Protein AF-A0A0E9SF51-F1 (afdb_monomer_lite)

Foldseek 3Di:
DVVVVVVCVLVVVLVVLLCVLVVQLVVLVVCCVPVVDPVSVVSNVVSVVSVVCSVVSVLVSCCVRPPLSVVVVVCVVVVVCVDPCVVVPDSCPVVVVPD

Structure (mmCIF, N/CA/C/O backbone):
data_AF-A0A0E9SF51-F1
#
_entry.id   AF-A0A0E9SF51-F1
#
loop_
_atom_site.group_PDB
_atom_site.id
_atom_site.type_symbol
_atom_site.label_atom_id
_atom_site.label_alt_id
_atom_site.label_comp_id
_atom_site.label_asym_id
_atom_site.label_entity_id
_atom_site.label_seq_id
_atom_site.pdbx_PDB_ins_code
_atom_site.Cartn_x
_atom_site.Cartn_y
_atom_site.Cartn_z
_atom_site.occupancy
_atom_site.B_iso_or_equiv
_atom_site.auth_seq_id
_atom_site.auth_comp_id
_atom_site.auth_asym_id
_atom_site.auth_atom_id
_atom_site.pdbx_PDB_model_num
ATOM 1 N N . MET A 1 1 ? -26.524 -14.215 -1.363 1.00 49.12 1 MET A N 1
ATOM 2 C CA . MET A 1 1 ? -26.314 -13.225 -2.446 1.00 49.12 1 MET A CA 1
ATOM 3 C C . MET A 1 1 ? -25.819 -11.852 -1.944 1.00 49.12 1 MET A C 1
ATOM 5 O O . MET A 1 1 ? -24.641 -11.558 -2.103 1.00 49.12 1 MET A O 1
ATOM 9 N N . ALA A 1 2 ? -26.644 -10.983 -1.328 1.00 56.59 2 ALA A N 1
ATOM 10 C CA . ALA A 1 2 ? -26.214 -9.612 -0.959 1.00 56.59 2 ALA A CA 1
ATOM 11 C C . ALA A 1 2 ? -25.244 -9.532 0.246 1.00 56.59 2 ALA A C 1
ATOM 13 O O . ALA A 1 2 ? -24.394 -8.641 0.293 1.00 56.59 2 ALA A O 1
ATOM 14 N N . SER A 1 3 ? -25.354 -10.469 1.196 1.00 61.12 3 SER A N 1
ATOM 15 C CA . SER A 1 3 ? -24.462 -10.583 2.364 1.00 61.12 3 SER A CA 1
ATOM 16 C C . SER A 1 3 ? -23.054 -11.063 1.971 1.00 61.12 3 SER A C 1
ATOM 18 O O . SER A 1 3 ? -22.054 -10.433 2.308 1.00 61.12 3 SER A O 1
ATOM 20 N N . GLU A 1 4 ? -22.970 -12.094 1.129 1.00 59.12 4 GLU A N 1
ATOM 21 C CA . GLU A 1 4 ? -21.703 -12.654 0.628 1.00 59.12 4 GLU A CA 1
ATOM 22 C C . GLU A 1 4 ? -20.923 -11.644 -0.218 1.00 59.12 4 GLU A C 1
ATOM 24 O O . GLU A 1 4 ? -19.708 -11.506 -0.086 1.00 59.12 4 GLU A O 1
ATOM 29 N N . ARG A 1 5 ? -21.629 -10.845 -1.029 1.00 60.94 5 ARG A N 1
ATOM 30 C CA . ARG A 1 5 ? -21.009 -9.775 -1.819 1.00 60.94 5 ARG A CA 1
ATOM 31 C C . ARG A 1 5 ? -20.412 -8.665 -0.944 1.00 60.94 5 ARG A C 1
ATOM 33 O O . ARG A 1 5 ? -19.453 -8.023 -1.363 1.00 60.94 5 ARG A O 1
ATOM 40 N N . LYS A 1 6 ? -20.949 -8.420 0.258 1.00 57.69 6 LYS A N 1
ATOM 41 C CA . LYS A 1 6 ? -20.363 -7.474 1.228 1.00 57.69 6 LYS A CA 1
ATOM 42 C C . LYS A 1 6 ? -19.101 -8.048 1.879 1.00 57.69 6 LYS A C 1
ATOM 44 O O . LYS A 1 6 ? -18.121 -7.320 2.005 1.00 57.69 6 LYS A O 1
ATOM 49 N N . ALA A 1 7 ? -19.093 -9.340 2.203 1.00 64.75 7 ALA A N 1
ATOM 50 C CA . ALA A 1 7 ? -17.913 -10.023 2.734 1.00 64.75 7 ALA A CA 1
ATOM 51 C C . ALA A 1 7 ? -16.764 -10.078 1.710 1.00 64.75 7 ALA A C 1
ATOM 53 O O . ALA A 1 7 ? -15.634 -9.717 2.028 1.00 64.75 7 ALA A O 1
ATOM 54 N N . ALA A 1 8 ? -17.063 -10.410 0.450 1.00 70.06 8 ALA A N 1
ATOM 55 C CA . ALA A 1 8 ? -16.071 -10.435 -0.626 1.00 70.06 8 ALA A CA 1
ATOM 56 C C . ALA A 1 8 ? -15.452 -9.052 -0.891 1.00 70.06 8 ALA A C 1
ATOM 58 O O . ALA A 1 8 ? -14.245 -8.937 -1.085 1.00 70.06 8 ALA A O 1
ATOM 59 N N . LYS A 1 9 ? -16.250 -7.977 -0.829 1.00 62.62 9 LYS A N 1
ATOM 60 C CA . LYS A 1 9 ? -15.734 -6.599 -0.921 1.00 62.62 9 LYS A CA 1
ATOM 61 C C . LYS A 1 9 ? -14.793 -6.256 0.234 1.00 62.62 9 LYS A C 1
ATOM 63 O O . LYS A 1 9 ? -13.796 -5.579 0.014 1.00 62.62 9 LYS A O 1
ATOM 68 N N . SER A 1 10 ? -15.082 -6.753 1.435 1.00 69.00 10 SER A N 1
ATOM 69 C CA . SER A 1 10 ? -14.240 -6.535 2.614 1.00 69.00 10 SER A CA 1
ATOM 70 C C . SER A 1 10 ? -12.853 -7.180 2.495 1.00 69.00 10 SER A C 1
ATOM 72 O O . SER A 1 10 ? -11.912 -6.693 3.107 1.00 69.00 10 SER A O 1
ATOM 74 N N . LEU A 1 11 ? -12.709 -8.252 1.709 1.00 73.06 11 LEU A N 1
ATOM 75 C CA . LEU A 1 11 ? -11.421 -8.919 1.467 1.00 73.06 11 LEU A CA 1
ATOM 76 C C . LEU A 1 11 ? -10.745 -8.457 0.170 1.00 73.06 11 LEU A C 1
ATOM 78 O O . LEU A 1 11 ? -9.521 -8.400 0.098 1.00 73.06 11 LEU A O 1
ATOM 82 N N . GLY A 1 12 ? -11.528 -8.077 -0.842 1.00 78.75 12 GLY A N 1
ATOM 83 C CA . GLY A 1 12 ? -11.009 -7.643 -2.138 1.00 78.75 12 GLY A CA 1
ATOM 84 C C . GLY A 1 12 ? -10.351 -6.263 -2.116 1.00 78.75 12 GLY A C 1
ATOM 85 O O . GLY A 1 12 ? -9.357 -6.058 -2.804 1.00 78.75 12 GLY A O 1
ATOM 86 N N . ILE A 1 13 ? -10.859 -5.318 -1.318 1.00 78.50 13 ILE A N 1
ATOM 87 C CA . ILE A 1 13 ? -10.287 -3.962 -1.253 1.00 78.50 13 ILE A CA 1
ATOM 88 C C . ILE A 1 13 ? -8.855 -3.951 -0.673 1.00 78.50 13 ILE A C 1
ATOM 90 O O . ILE A 1 13 ? -8.001 -3.324 -1.296 1.00 78.50 13 ILE A O 1
ATOM 94 N N . PRO A 1 14 ? -8.535 -4.653 0.437 1.00 79.69 14 PRO A N 1
ATOM 95 C CA . PRO A 1 14 ? -7.158 -4.810 0.918 1.00 79.69 14 PRO A CA 1
ATOM 96 C C . PRO A 1 14 ? -6.174 -5.250 -0.163 1.00 79.69 14 PRO A C 1
ATOM 98 O O . PRO A 1 14 ? -5.126 -4.639 -0.358 1.00 79.69 14 PRO A O 1
ATOM 101 N N . VAL A 1 15 ? -6.552 -6.305 -0.886 1.00 81.31 15 VAL A N 1
ATOM 102 C CA . VAL A 1 15 ? -5.729 -6.920 -1.925 1.00 81.31 15 VAL A CA 1
ATOM 103 C C . VAL A 1 15 ? -5.569 -5.959 -3.099 1.00 81.31 15 VAL A C 1
ATOM 105 O O . VAL A 1 15 ? -4.463 -5.782 -3.597 1.00 81.31 15 VAL A O 1
ATOM 108 N N . ALA A 1 16 ? -6.641 -5.271 -3.498 1.00 83.06 16 ALA A N 1
ATOM 109 C CA . ALA A 1 16 ? -6.582 -4.261 -4.548 1.00 83.06 16 ALA A CA 1
ATOM 110 C C . ALA A 1 16 ? -5.650 -3.097 -4.179 1.00 83.06 16 ALA A C 1
ATOM 112 O O . ALA A 1 16 ? -4.842 -2.690 -5.006 1.00 83.06 16 ALA A O 1
ATOM 113 N N . VAL A 1 17 ? -5.708 -2.587 -2.945 1.00 80.56 17 VAL A N 1
ATOM 114 C CA . VAL A 1 17 ? -4.829 -1.499 -2.477 1.00 80.56 17 VAL A CA 1
ATOM 115 C C . VAL A 1 17 ? -3.368 -1.951 -2.420 1.00 80.56 17 VAL A C 1
ATOM 117 O O . VAL A 1 17 ? -2.489 -1.226 -2.880 1.00 80.56 17 VAL A O 1
ATOM 120 N N . PHE A 1 18 ? -3.105 -3.161 -1.921 1.00 80.75 18 PHE A N 1
ATOM 121 C CA . PHE A 1 18 ? -1.765 -3.752 -1.911 1.00 80.75 18 PHE A CA 1
ATOM 122 C C . PHE A 1 18 ? -1.180 -3.865 -3.327 1.00 80.75 18 PHE A C 1
ATOM 124 O O . PHE A 1 18 ? -0.036 -3.471 -3.569 1.00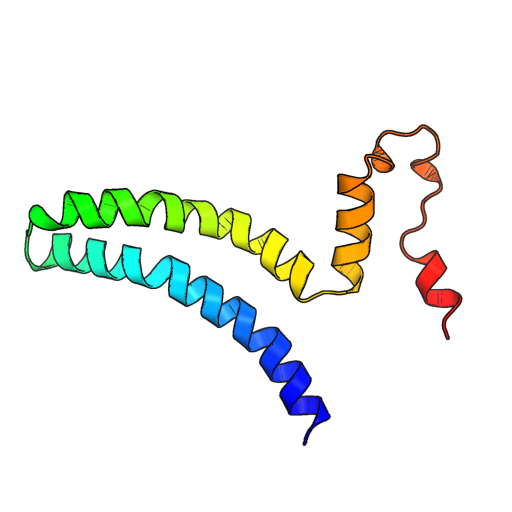 80.75 18 PHE A O 1
ATOM 131 N N . LEU A 1 19 ? -1.981 -4.354 -4.278 1.00 83.56 19 LEU A N 1
ATOM 132 C CA . LEU A 1 19 ? -1.577 -4.475 -5.677 1.00 83.56 19 LEU A CA 1
ATOM 133 C C . LEU A 1 19 ? -1.361 -3.099 -6.318 1.00 83.56 19 LEU A C 1
ATOM 135 O O . LEU A 1 19 ? -0.323 -2.886 -6.934 1.00 83.56 19 LEU A O 1
ATOM 139 N N . LEU A 1 20 ? -2.270 -2.141 -6.123 1.00 83.56 20 LEU A N 1
ATOM 140 C CA . LEU A 1 20 ? -2.136 -0.779 -6.662 1.00 83.56 20 LEU A CA 1
ATOM 141 C C . LEU A 1 20 ? -0.885 -0.057 -6.147 1.00 83.56 20 LEU A C 1
ATOM 143 O O . LEU A 1 20 ? -0.288 0.724 -6.879 1.00 83.56 20 LEU A O 1
ATOM 147 N N . CYS A 1 21 ? -0.482 -0.330 -4.908 1.00 81.62 21 CYS A N 1
ATOM 148 C CA . CYS A 1 21 ? 0.722 0.224 -4.297 1.00 81.62 21 CYS A CA 1
ATOM 149 C C . CYS A 1 21 ? 2.012 -0.433 -4.829 1.00 81.62 21 CYS A C 1
ATOM 151 O O . CYS A 1 21 ? 3.014 0.239 -5.059 1.00 81.62 21 CYS A O 1
ATOM 153 N N . SER A 1 22 ? 1.984 -1.746 -5.068 1.00 82.88 22 SER A N 1
ATOM 154 C CA . SER A 1 22 ? 3.186 -2.518 -5.416 1.00 82.88 22 SER A CA 1
ATOM 155 C C . SER A 1 22 ? 3.470 -2.556 -6.921 1.00 82.88 22 SER A C 1
ATOM 157 O O . SER A 1 22 ? 4.624 -2.512 -7.344 1.00 82.88 22 SER A O 1
ATOM 159 N N . VAL A 1 23 ? 2.423 -2.626 -7.749 1.00 87.44 23 VAL A N 1
ATOM 160 C CA . VAL A 1 23 ? 2.526 -2.749 -9.214 1.00 87.44 23 VAL A CA 1
ATOM 161 C C . VAL A 1 23 ? 3.361 -1.634 -9.863 1.00 87.44 23 VAL A C 1
ATOM 163 O O . VAL A 1 23 ? 4.222 -1.971 -10.673 1.00 87.44 23 VAL A O 1
ATOM 166 N N . PRO A 1 24 ? 3.198 -0.339 -9.525 1.00 86.19 24 PRO A N 1
ATOM 167 C CA . PRO A 1 24 ? 3.950 0.742 -10.167 1.00 86.19 24 PRO A CA 1
ATOM 168 C C . PRO A 1 24 ? 5.467 0.605 -9.993 1.00 86.19 24 PRO A C 1
ATOM 170 O O . PRO A 1 24 ? 6.229 0.862 -10.926 1.00 86.19 24 PRO A O 1
ATOM 173 N N . TYR A 1 25 ? 5.901 0.161 -8.810 1.00 86.12 25 TYR A N 1
ATOM 174 C CA . TYR A 1 25 ? 7.310 -0.072 -8.512 1.00 86.12 25 TYR A CA 1
ATOM 175 C C . TYR A 1 25 ? 7.858 -1.246 -9.323 1.00 86.12 25 TYR A C 1
ATOM 177 O O . TYR A 1 25 ? 8.874 -1.107 -10.002 1.00 86.12 25 TYR A O 1
ATOM 185 N N . TYR A 1 26 ? 7.150 -2.382 -9.321 1.00 86.12 26 TYR A N 1
ATOM 186 C CA . TYR A 1 26 ? 7.569 -3.552 -10.091 1.00 86.12 26 TYR A CA 1
ATOM 187 C C . TYR A 1 26 ? 7.646 -3.245 -11.584 1.00 86.12 26 TYR A C 1
ATOM 189 O O . TYR A 1 26 ? 8.642 -3.580 -12.212 1.00 86.12 26 TYR A O 1
ATOM 197 N N . VAL A 1 27 ? 6.649 -2.559 -12.148 1.00 89.25 27 VAL A N 1
ATOM 198 C CA . VAL A 1 27 ? 6.663 -2.159 -13.563 1.00 89.25 27 VAL A CA 1
ATOM 199 C C . VAL A 1 27 ? 7.874 -1.276 -13.869 1.00 89.25 27 VAL A C 1
ATOM 201 O O . VAL A 1 27 ? 8.563 -1.522 -14.855 1.00 89.25 27 VAL A O 1
ATOM 204 N N . SER A 1 28 ? 8.181 -0.301 -13.009 1.00 87.44 28 SER A N 1
ATOM 205 C CA . SER A 1 28 ? 9.341 0.584 -13.193 1.00 87.44 28 SER A CA 1
ATOM 206 C C . SER A 1 28 ? 10.668 -0.187 -13.142 1.00 87.44 28 SER A C 1
ATOM 208 O O . SER A 1 28 ? 11.509 -0.006 -14.021 1.00 87.44 28 SER A O 1
ATOM 210 N N . ALA A 1 29 ? 10.818 -1.111 -12.188 1.00 86.50 29 ALA A N 1
ATOM 211 C CA . ALA A 1 29 ? 11.996 -1.971 -12.065 1.00 86.50 29 ALA A CA 1
ATOM 212 C C . ALA A 1 29 ? 12.151 -2.938 -13.255 1.00 86.50 29 ALA A C 1
ATOM 214 O O . ALA A 1 29 ? 13.248 -3.125 -13.778 1.00 86.50 29 ALA A O 1
ATOM 215 N N . PHE A 1 30 ? 11.049 -3.525 -13.736 1.00 89.94 30 PHE A N 1
ATOM 216 C CA . PHE A 1 30 ? 11.053 -4.356 -14.942 1.00 89.94 30 PHE A CA 1
ATOM 217 C C . PHE A 1 30 ? 11.505 -3.551 -16.167 1.00 89.94 30 PHE A C 1
ATOM 219 O O . PHE A 1 30 ? 12.326 -4.027 -16.949 1.00 89.94 30 PHE A O 1
ATOM 226 N N . VAL A 1 31 ? 11.015 -2.321 -16.332 1.00 88.44 31 VAL A N 1
ATOM 227 C CA . VAL A 1 31 ? 11.414 -1.467 -17.458 1.00 88.44 31 VAL A CA 1
ATOM 228 C C . VAL A 1 31 ? 12.902 -1.120 -17.396 1.00 88.44 31 VAL A C 1
ATOM 230 O O . VAL A 1 31 ? 13.583 -1.187 -18.421 1.00 88.44 31 VAL A O 1
ATOM 233 N N . GLU A 1 32 ? 13.427 -0.806 -16.213 1.00 86.12 32 GLU A N 1
ATOM 234 C CA . GLU A 1 32 ? 14.852 -0.518 -16.022 1.00 86.12 32 GLU A CA 1
ATOM 235 C C . GLU A 1 32 ? 15.728 -1.717 -16.420 1.00 86.12 32 GLU A C 1
ATOM 237 O O . GLU A 1 32 ? 16.672 -1.566 -17.196 1.00 86.12 32 GLU A O 1
ATOM 242 N N . ILE A 1 33 ? 15.379 -2.923 -15.957 1.00 87.31 33 ILE A N 1
ATOM 243 C CA . ILE A 1 33 ? 16.167 -4.142 -16.194 1.00 87.31 33 ILE A CA 1
ATOM 244 C C . ILE A 1 33 ? 16.139 -4.555 -17.671 1.00 87.31 33 ILE A C 1
ATOM 246 O O . ILE A 1 33 ? 17.186 -4.851 -18.249 1.00 87.31 33 ILE A O 1
ATOM 250 N 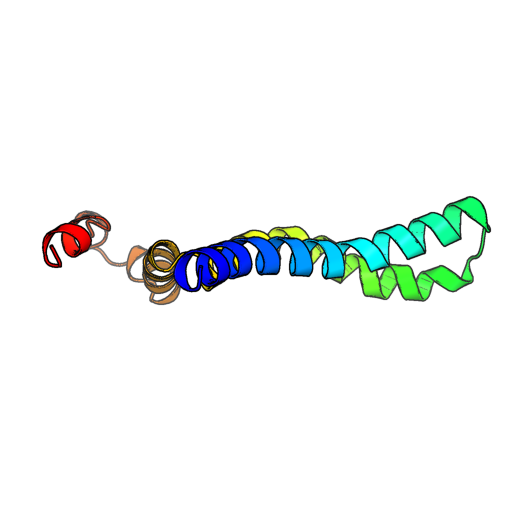N . TYR A 1 34 ? 14.956 -4.584 -18.292 1.00 88.62 34 TYR A N 1
ATOM 251 C CA . TYR A 1 34 ? 14.790 -5.130 -19.643 1.00 88.62 34 TYR A CA 1
ATOM 252 C C . TYR A 1 34 ? 15.133 -4.130 -20.745 1.00 88.62 34 TYR A C 1
ATOM 254 O O . TYR A 1 34 ? 15.689 -4.520 -21.770 1.00 88.62 34 TYR A O 1
ATOM 262 N N . PHE A 1 35 ? 14.829 -2.846 -20.546 1.00 86.38 35 PHE A N 1
ATOM 263 C CA . PHE A 1 35 ? 15.054 -1.816 -21.562 1.00 86.38 35 PHE A CA 1
ATOM 264 C C . PHE A 1 35 ? 16.305 -0.973 -21.292 1.00 86.38 35 PHE A C 1
ATOM 266 O O . PHE A 1 35 ? 16.620 -0.102 -22.102 1.00 86.38 35 PHE A O 1
ATOM 273 N N . ARG A 1 36 ? 17.022 -1.205 -20.173 1.00 80.69 36 ARG A N 1
ATOM 274 C CA . ARG A 1 36 ? 18.174 -0.391 -19.718 1.00 80.69 36 ARG A CA 1
ATOM 275 C C . ARG A 1 36 ? 17.886 1.110 -19.754 1.00 80.69 36 ARG A C 1
ATOM 277 O O . ARG A 1 36 ? 18.774 1.932 -19.989 1.00 80.69 36 ARG A O 1
ATOM 284 N N . ASN A 1 37 ? 16.624 1.469 -19.556 1.00 78.62 37 ASN A N 1
ATOM 285 C CA . ASN A 1 37 ? 16.191 2.838 -19.694 1.00 78.62 37 ASN A CA 1
ATOM 286 C C . ASN A 1 37 ? 16.473 3.564 -18.381 1.00 78.62 37 ASN A C 1
ATOM 288 O O . ASN A 1 37 ? 15.822 3.292 -17.385 1.00 78.62 37 ASN A O 1
ATOM 292 N N . LYS A 1 38 ? 17.428 4.493 -18.363 1.00 73.69 38 LYS A N 1
ATOM 293 C CA . LYS A 1 38 ? 17.709 5.287 -17.155 1.00 73.69 38 LYS A CA 1
ATOM 294 C C . LYS A 1 38 ? 16.652 6.357 -16.872 1.00 73.69 38 LYS A C 1
ATOM 296 O O . LYS A 1 38 ? 16.630 6.937 -15.796 1.00 73.69 38 LYS A O 1
ATOM 301 N N . SER A 1 39 ? 15.733 6.609 -17.806 1.00 77.56 39 SER A N 1
ATOM 302 C CA . SER A 1 39 ? 14.647 7.573 -17.605 1.00 77.56 39 SER A CA 1
ATOM 303 C C . SER A 1 39 ? 13.592 7.112 -16.589 1.00 77.56 39 SER A C 1
ATOM 305 O O . SER A 1 39 ? 12.754 7.923 -16.199 1.00 77.56 39 SER A O 1
ATOM 307 N N . VAL A 1 40 ? 13.625 5.852 -16.128 1.00 82.31 40 VAL A N 1
ATOM 308 C CA . VAL A 1 40 ? 12.760 5.372 -15.031 1.00 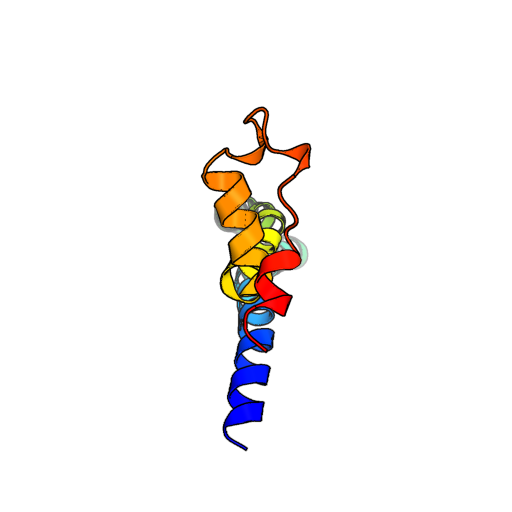82.31 40 VAL A CA 1
ATOM 309 C C . VAL A 1 40 ? 13.271 5.740 -13.634 1.00 82.31 40 VAL A C 1
ATOM 311 O O . VAL A 1 40 ? 12.531 5.523 -12.680 1.00 82.31 40 VAL A O 1
ATOM 314 N N . ASP A 1 41 ? 14.431 6.392 -13.489 1.00 82.19 41 ASP A N 1
ATOM 315 C CA . ASP A 1 41 ? 14.941 6.858 -12.185 1.00 82.19 41 ASP A CA 1
ATOM 316 C C . ASP A 1 41 ? 13.915 7.712 -11.425 1.00 82.19 41 ASP A C 1
ATOM 318 O O . ASP A 1 41 ? 13.697 7.526 -10.228 1.00 82.19 41 ASP A O 1
ATOM 322 N N . LEU A 1 42 ? 13.216 8.612 -12.126 1.00 83.69 42 LEU A N 1
ATOM 323 C CA . LEU A 1 42 ? 12.172 9.436 -11.513 1.00 83.69 42 LEU A CA 1
ATOM 324 C C . LEU A 1 42 ? 10.957 8.595 -11.088 1.00 83.69 42 LEU A C 1
ATOM 326 O O . LEU A 1 42 ? 10.373 8.834 -10.032 1.00 83.69 42 LEU A O 1
ATOM 330 N N . ALA A 1 43 ? 10.588 7.590 -11.886 1.00 84.81 43 ALA A N 1
ATOM 331 C CA . ALA A 1 43 ? 9.489 6.686 -11.565 1.00 84.81 43 ALA A CA 1
ATOM 332 C C . ALA A 1 43 ? 9.826 5.823 -10.343 1.00 84.81 43 ALA A C 1
ATOM 334 O O . ALA A 1 43 ? 8.991 5.675 -9.450 1.00 84.81 43 ALA A O 1
ATOM 335 N N . ILE A 1 44 ? 11.058 5.322 -10.250 1.00 84.75 44 ILE A N 1
ATOM 336 C CA . ILE A 1 44 ? 11.562 4.570 -9.098 1.00 84.75 44 ILE A CA 1
ATOM 337 C C . ILE A 1 44 ? 11.617 5.469 -7.867 1.00 84.75 44 ILE A C 1
ATOM 339 O O . ILE A 1 44 ? 11.129 5.068 -6.815 1.00 84.75 44 ILE A O 1
ATOM 343 N N . LEU A 1 45 ? 12.109 6.704 -7.979 1.00 86.62 45 LEU A N 1
ATOM 344 C CA . LEU A 1 45 ? 12.150 7.654 -6.864 1.00 86.62 45 LEU A CA 1
ATOM 345 C C . LEU A 1 45 ? 10.756 7.929 -6.280 1.00 86.62 45 LEU A C 1
ATOM 347 O O . LEU A 1 45 ? 10.601 7.994 -5.063 1.00 86.62 45 LEU A O 1
ATOM 351 N N . ILE A 1 46 ? 9.738 8.051 -7.134 1.00 85.19 46 ILE A N 1
ATOM 352 C CA . ILE A 1 46 ? 8.351 8.290 -6.710 1.00 85.19 46 ILE A CA 1
ATOM 353 C C . ILE A 1 46 ? 7.703 7.010 -6.160 1.00 85.19 46 ILE A C 1
ATOM 355 O O . ILE A 1 46 ? 6.950 7.065 -5.188 1.00 85.19 46 ILE A O 1
ATOM 359 N N . THR A 1 47 ? 7.991 5.847 -6.745 1.00 85.88 47 THR A N 1
ATOM 360 C CA . THR A 1 47 ? 7.359 4.573 -6.355 1.00 85.88 47 THR A CA 1
ATOM 361 C C . THR A 1 47 ? 8.046 3.866 -5.185 1.00 85.88 47 THR A C 1
ATOM 363 O O . THR A 1 47 ? 7.398 3.097 -4.482 1.00 85.88 47 THR A O 1
ATOM 366 N N . SER A 1 48 ? 9.314 4.163 -4.898 1.00 82.75 48 SER A N 1
ATOM 367 C CA . SER A 1 48 ? 10.063 3.619 -3.753 1.00 82.75 48 SER A CA 1
ATOM 368 C C . SER A 1 48 ? 9.416 3.922 -2.394 1.00 82.75 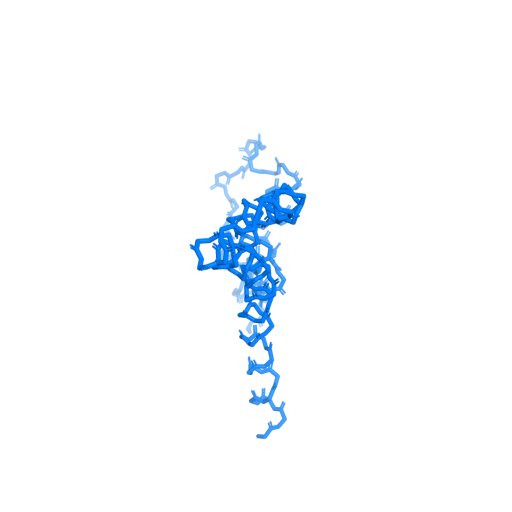48 SER A C 1
ATOM 370 O O . SER A 1 48 ? 9.189 2.986 -1.627 1.00 82.75 48 SER A O 1
ATOM 372 N N . PRO A 1 49 ? 9.063 5.180 -2.054 1.00 83.94 49 PRO A N 1
ATOM 373 C CA . PRO A 1 49 ? 8.376 5.463 -0.795 1.00 83.94 49 PRO A CA 1
ATOM 374 C C . PRO A 1 49 ? 6.988 4.814 -0.739 1.00 83.94 49 PRO A C 1
ATOM 376 O O . PRO A 1 49 ? 6.583 4.348 0.320 1.00 83.94 49 PRO A O 1
ATOM 379 N N . VAL A 1 50 ? 6.287 4.706 -1.872 1.00 82.19 50 VAL A N 1
ATOM 380 C CA . VAL A 1 50 ? 5.004 3.989 -1.968 1.00 82.19 50 VAL A CA 1
ATOM 381 C C . VAL A 1 50 ? 5.192 2.506 -1.622 1.00 82.19 50 VAL A C 1
ATOM 383 O O . VAL A 1 50 ? 4.456 1.974 -0.796 1.00 82.19 50 VAL A O 1
ATOM 386 N N . LEU A 1 51 ? 6.249 1.867 -2.128 1.00 81.62 51 LEU A N 1
ATOM 387 C CA . LEU A 1 51 ? 6.605 0.496 -1.766 1.00 81.62 51 LEU A CA 1
ATOM 388 C C . LEU A 1 51 ? 6.937 0.350 -0.275 1.00 81.62 51 LEU A C 1
ATOM 390 O O . LEU A 1 51 ? 6.503 -0.609 0.352 1.00 81.62 51 LEU A O 1
ATOM 394 N N . TYR A 1 52 ? 7.662 1.290 0.330 1.00 75.12 52 TYR A N 1
ATOM 395 C CA . TYR A 1 52 ? 7.924 1.246 1.775 1.00 75.12 52 TYR A CA 1
ATOM 396 C C . TYR A 1 52 ? 6.646 1.400 2.606 1.00 75.12 52 TYR A C 1
ATOM 398 O O . TYR A 1 52 ? 6.480 0.728 3.628 1.00 75.12 52 TYR A O 1
ATOM 406 N N . LEU A 1 53 ? 5.702 2.218 2.135 1.00 75.06 53 LEU A N 1
ATOM 407 C CA . LEU A 1 53 ? 4.380 2.345 2.741 1.00 75.06 53 LEU A CA 1
ATOM 408 C C . LEU A 1 53 ? 3.565 1.043 2.660 1.00 75.06 53 LEU A C 1
ATOM 410 O O . LEU A 1 53 ? 2.615 0.908 3.423 1.00 75.06 53 LEU A O 1
ATOM 414 N N . ASN A 1 54 ? 3.947 0.049 1.847 1.00 73.25 54 ASN A N 1
ATOM 415 C CA . ASN A 1 54 ? 3.329 -1.285 1.817 1.00 73.25 54 ASN A CA 1
ATOM 416 C C . ASN A 1 54 ? 3.288 -1.944 3.211 1.00 73.25 54 ASN A C 1
ATOM 418 O O . ASN A 1 54 ? 2.248 -2.440 3.647 1.00 73.25 54 ASN A O 1
ATOM 422 N N . SER A 1 55 ? 4.365 -1.831 3.991 1.00 70.44 55 SER A N 1
ATOM 423 C CA . SER A 1 55 ? 4.375 -2.343 5.368 1.00 70.44 55 SER A CA 1
ATOM 424 C C . SER A 1 55 ? 3.438 -1.565 6.299 1.00 70.44 55 SER A C 1
ATOM 426 O O . SER A 1 55 ? 2.820 -2.163 7.180 1.00 70.44 55 SER A O 1
ATOM 428 N N . SER A 1 56 ? 3.281 -0.253 6.087 1.00 71.00 56 SER A N 1
ATOM 429 C CA . SER A 1 56 ? 2.350 0.616 6.828 1.00 71.00 56 SER A CA 1
ATOM 430 C C . SER A 1 56 ? 0.892 0.448 6.389 1.00 71.00 56 SER A C 1
ATOM 432 O O . SER A 1 56 ? -0.027 0.726 7.157 1.00 71.00 56 SER A O 1
ATOM 434 N N . ILE A 1 57 ? 0.662 -0.048 5.175 1.00 71.19 57 ILE A N 1
ATOM 435 C CA . ILE A 1 57 ? -0.665 -0.370 4.654 1.00 71.19 57 ILE A CA 1
ATOM 436 C C . ILE A 1 57 ? -1.258 -1.566 5.404 1.00 71.19 57 ILE A C 1
ATOM 438 O O . ILE A 1 57 ? -2.467 -1.592 5.604 1.00 71.19 57 ILE A O 1
ATOM 442 N N . ASN A 1 58 ? -0.442 -2.494 5.915 1.00 73.06 58 ASN A N 1
ATOM 443 C CA . ASN A 1 58 ? -0.921 -3.626 6.716 1.00 73.06 58 ASN A CA 1
ATOM 444 C C . ASN A 1 58 ? -1.784 -3.182 7.921 1.00 73.06 58 ASN A C 1
ATOM 446 O O . ASN A 1 58 ? -2.965 -3.534 7.952 1.00 73.06 58 ASN A O 1
ATOM 450 N N . PRO A 1 59 ? -1.301 -2.368 8.882 1.00 70.25 59 PRO A N 1
ATOM 451 C CA . PRO A 1 59 ? -2.135 -1.891 9.990 1.00 70.25 59 PRO A CA 1
ATOM 452 C C . PRO A 1 59 ? -3.318 -1.014 9.543 1.00 70.25 59 PRO A C 1
ATOM 454 O O . PRO A 1 59 ? -4.359 -1.039 10.196 1.00 70.25 59 PRO A O 1
ATOM 457 N N . ILE A 1 60 ? -3.222 -0.298 8.415 1.00 70.75 60 ILE A N 1
ATOM 458 C CA . ILE A 1 60 ? -4.338 0.488 7.850 1.00 70.75 60 ILE A CA 1
ATOM 459 C C . ILE A 1 60 ? -5.435 -0.429 7.293 1.00 70.75 60 ILE A C 1
ATOM 461 O O . ILE A 1 60 ? -6.620 -0.201 7.535 1.00 70.75 60 ILE A O 1
ATOM 465 N N . ILE A 1 61 ? -5.057 -1.496 6.591 1.00 73.62 61 ILE A N 1
ATOM 466 C CA . ILE A 1 61 ? -5.966 -2.539 6.110 1.00 73.62 61 ILE A CA 1
ATOM 467 C C . ILE A 1 61 ? -6.679 -3.180 7.301 1.00 73.62 61 ILE A C 1
ATOM 469 O O . ILE A 1 61 ? -7.910 -3.244 7.322 1.00 73.62 61 ILE A O 1
ATOM 473 N N . TYR A 1 62 ? -5.939 -3.598 8.330 1.00 74.50 62 TYR A N 1
ATOM 474 C CA . TYR A 1 62 ? -6.558 -4.175 9.522 1.00 74.50 62 TYR A CA 1
ATOM 475 C C . TYR A 1 62 ? -7.482 -3.159 10.220 1.00 74.50 62 TYR A C 1
ATOM 477 O O . TYR A 1 62 ? -8.601 -3.511 10.596 1.00 74.50 62 TYR A O 1
ATOM 485 N N . ALA A 1 63 ? -7.098 -1.880 10.297 1.00 68.50 63 ALA A N 1
ATOM 486 C CA . ALA A 1 63 ? -7.921 -0.803 10.855 1.00 68.50 63 ALA A CA 1
ATOM 487 C C . ALA A 1 63 ? -9.188 -0.506 10.054 1.00 68.50 63 ALA A C 1
ATOM 489 O O . ALA A 1 63 ? -10.225 -0.236 10.644 1.00 68.50 63 ALA A O 1
ATOM 490 N N . LEU A 1 64 ? -9.184 -0.572 8.730 1.00 66.31 64 LEU A N 1
ATOM 491 C CA . LEU A 1 64 ? -10.388 -0.264 7.957 1.00 66.31 64 LEU A CA 1
ATOM 492 C C . LEU A 1 64 ? -11.342 -1.463 7.880 1.00 66.31 64 LEU A C 1
ATOM 494 O O . LEU A 1 64 ? -12.558 -1.296 8.016 1.00 66.31 64 LEU A O 1
ATOM 498 N N . PHE A 1 65 ? -10.811 -2.678 7.737 1.00 66.31 65 PHE A N 1
ATOM 499 C CA . PHE A 1 65 ? -11.618 -3.863 7.438 1.00 66.31 65 PHE A CA 1
ATOM 500 C C . PHE A 1 65 ? -12.043 -4.670 8.655 1.00 66.31 65 PHE A C 1
ATOM 502 O O . PHE A 1 65 ? -13.104 -5.283 8.598 1.00 66.31 65 PHE A O 1
ATOM 509 N N . TYR A 1 66 ? -11.303 -4.622 9.766 1.00 67.31 66 TYR A N 1
ATOM 510 C CA . TYR A 1 66 ? -11.667 -5.348 10.983 1.00 67.31 66 TYR A CA 1
ATOM 511 C C . TYR A 1 66 ? -12.273 -4.388 12.017 1.00 67.31 66 TYR A C 1
ATOM 513 O O . TYR A 1 66 ? -11.547 -3.634 12.669 1.00 67.31 66 TYR A O 1
ATOM 521 N N . PRO A 1 67 ? -13.606 -4.404 12.226 1.00 63.16 67 PRO A N 1
ATOM 522 C CA . PRO A 1 67 ? -14.263 -3.563 13.231 1.00 63.16 67 PRO A CA 1
ATOM 523 C C . PRO A 1 67 ? -13.739 -3.823 14.649 1.00 63.16 67 PRO A C 1
ATOM 525 O O . PRO A 1 67 ? -13.705 -2.911 15.469 1.00 63.16 67 PRO A O 1
ATOM 528 N N . TRP A 1 68 ? -13.292 -5.052 14.919 1.00 61.84 68 TRP A N 1
ATOM 529 C CA . TRP A 1 68 ? -12.649 -5.423 16.176 1.00 61.84 68 TRP A CA 1
ATOM 530 C C . TRP A 1 68 ? -11.253 -4.789 16.326 1.00 61.84 68 TRP A C 1
ATOM 532 O O . TRP A 1 68 ? -10.960 -4.204 17.364 1.00 61.84 68 TRP A O 1
ATOM 542 N N . TYR A 1 69 ? -10.436 -4.772 15.265 1.00 68.81 69 TYR A N 1
ATOM 543 C CA . TYR A 1 69 ? -9.108 -4.142 15.283 1.00 68.81 69 TYR A CA 1
ATOM 544 C C . TYR A 1 69 ? -9.187 -2.614 15.446 1.00 68.81 69 TYR A C 1
ATOM 546 O O . TYR A 1 69 ? -8.348 -2.014 16.114 1.00 68.81 69 TYR A O 1
ATOM 554 N N . ARG A 1 70 ? -10.248 -1.972 14.931 1.00 68.62 70 ARG A N 1
ATOM 555 C CA . ARG A 1 70 ? -10.517 -0.537 15.165 1.00 68.62 70 ARG A CA 1
ATOM 556 C C . ARG A 1 70 ? -10.608 -0.173 16.638 1.00 68.62 70 ARG A C 1
ATOM 558 O O . ARG A 1 70 ? -10.227 0.938 17.002 1.00 68.62 70 ARG A O 1
ATOM 565 N N . ARG A 1 71 ? -11.126 -1.073 17.477 1.00 69.00 71 ARG A N 1
ATOM 566 C CA . ARG A 1 71 ? -11.221 -0.832 18.922 1.00 69.00 71 ARG A CA 1
ATOM 567 C C . ARG A 1 71 ? -9.839 -0.832 19.565 1.00 69.00 71 ARG A C 1
ATOM 569 O O . ARG A 1 71 ? -9.527 0.103 20.299 1.00 69.00 71 ARG A O 1
ATOM 576 N N . SER A 1 72 ? -8.985 -1.782 19.192 1.00 70.38 72 SER A N 1
ATOM 577 C CA . SER A 1 72 ? -7.582 -1.820 19.619 1.00 70.38 72 SER A CA 1
ATOM 578 C C . SER A 1 72 ? -6.809 -0.582 19.151 1.00 70.38 72 SER A C 1
ATOM 580 O O . SER A 1 72 ? -6.120 0.048 19.945 1.00 70.38 72 SER A O 1
ATOM 582 N N . VAL A 1 73 ? -6.990 -0.149 17.899 1.00 73.06 73 VAL A N 1
ATOM 583 C CA . VAL A 1 73 ? -6.356 1.076 17.374 1.00 73.06 73 VAL A CA 1
ATOM 584 C C . VAL A 1 73 ? -6.844 2.328 18.102 1.00 73.06 73 VAL A C 1
ATOM 586 O O . VAL A 1 73 ? -6.036 3.193 18.419 1.00 73.06 73 VAL A O 1
ATOM 589 N N . LYS A 1 74 ? -8.139 2.432 18.430 1.00 70.12 74 LYS A N 1
ATOM 590 C CA . LYS A 1 74 ? -8.655 3.540 19.251 1.00 70.12 74 LYS A CA 1
ATOM 591 C C . LYS A 1 74 ? -7.996 3.586 20.627 1.00 70.12 74 LYS A C 1
ATOM 593 O O . LYS A 1 74 ? -7.647 4.672 21.076 1.00 70.12 74 LYS A O 1
ATOM 598 N N . LEU A 1 75 ? -7.808 2.439 21.279 1.00 69.06 75 LEU A N 1
ATOM 599 C CA . LEU A 1 75 ? -7.111 2.350 22.567 1.00 69.06 75 LEU A CA 1
ATOM 600 C C . LEU A 1 75 ? -5.650 2.808 22.461 1.00 69.06 75 LEU A C 1
ATOM 602 O O . LEU A 1 75 ? -5.205 3.586 23.305 1.00 69.06 75 LEU A O 1
ATOM 606 N N . ILE A 1 76 ? -4.951 2.395 21.396 1.00 73.88 76 ILE A N 1
ATOM 607 C CA . ILE A 1 76 ? -3.577 2.823 21.083 1.00 73.88 76 ILE A CA 1
ATOM 608 C C . ILE A 1 76 ? -3.515 4.339 20.848 1.00 73.88 76 ILE A C 1
ATOM 610 O O . ILE A 1 76 ? -2.705 5.020 21.468 1.00 73.88 76 ILE A O 1
ATOM 614 N N . LEU A 1 77 ? -4.403 4.888 20.015 1.00 71.06 77 LEU A N 1
ATOM 615 C CA . LEU A 1 77 ? -4.431 6.319 19.681 1.00 71.06 77 LEU A CA 1
ATOM 616 C C . LEU A 1 77 ? -4.853 7.208 20.855 1.00 71.06 77 LEU A C 1
ATOM 618 O O . LEU A 1 77 ? -4.349 8.315 20.997 1.00 71.06 77 LEU A O 1
ATOM 622 N N . THR A 1 78 ? -5.756 6.729 21.714 1.00 73.31 78 THR A N 1
ATOM 623 C CA . THR A 1 78 ? -6.196 7.469 22.911 1.00 73.31 78 THR A CA 1
ATOM 624 C C . THR A 1 78 ? -5.150 7.394 24.034 1.00 73.31 78 THR A C 1
ATOM 626 O O . THR A 1 78 ? -5.400 7.896 25.125 1.00 73.31 78 THR A O 1
ATOM 629 N N . LEU A 1 79 ? -3.996 6.741 23.806 1.00 64.19 79 LEU A N 1
ATOM 630 C CA . LEU A 1 79 ? -2.902 6.562 24.775 1.00 64.19 79 LEU A CA 1
ATOM 631 C C . LEU A 1 79 ? -3.342 5.960 26.124 1.00 64.19 79 LEU A C 1
ATOM 633 O O . LEU A 1 79 ? -2.586 5.962 27.093 1.00 64.19 79 LEU A O 1
ATOM 637 N N . ARG A 1 80 ? -4.540 5.362 26.180 1.00 61.97 80 ARG A N 1
ATOM 638 C CA . ARG A 1 80 ? -5.124 4.743 27.383 1.00 61.97 80 ARG A CA 1
ATOM 639 C C . ARG A 1 80 ? -4.314 3.540 27.870 1.00 61.97 80 ARG A C 1
ATOM 641 O O . ARG A 1 80 ? -4.423 3.172 29.030 1.00 61.97 80 ARG A O 1
ATOM 648 N N . ILE A 1 81 ? -3.471 2.980 27.001 1.00 60.34 81 ILE A N 1
ATOM 649 C CA . ILE A 1 81 ? -2.536 1.887 27.304 1.00 60.34 81 ILE A CA 1
ATOM 650 C C . ILE A 1 81 ? -1.419 2.339 28.259 1.00 60.34 81 ILE A C 1
ATOM 652 O O . ILE A 1 81 ? -0.878 1.519 28.994 1.00 60.34 81 ILE A O 1
ATOM 656 N N . CYS A 1 82 ? -1.094 3.637 28.274 1.00 57.56 82 CYS A N 1
ATOM 657 C CA . CYS A 1 82 ? -0.071 4.219 29.147 1.00 57.56 82 CYS A CA 1
ATOM 658 C C . CYS A 1 82 ? -0.639 4.717 30.493 1.00 57.56 82 CYS A C 1
ATOM 660 O O . CYS A 1 82 ? 0.099 5.251 31.315 1.00 57.56 82 CYS A O 1
ATOM 662 N N . GLY A 1 83 ? -1.953 4.581 30.720 1.00 58.81 83 GLY A N 1
ATOM 663 C CA . GLY A 1 83 ? -2.591 4.915 31.994 1.00 58.81 83 GLY A CA 1
ATOM 664 C C . GLY A 1 83 ? -2.536 3.743 32.976 1.00 58.81 83 GLY A C 1
ATOM 665 O O . GLY A 1 83 ? -2.680 2.594 32.569 1.00 58.81 83 GLY A O 1
ATOM 666 N N . SER A 1 84 ? -2.385 4.026 34.272 1.00 52.97 84 SER A N 1
ATOM 667 C CA . SER A 1 84 ? -2.223 3.041 35.362 1.00 52.97 84 SER A CA 1
ATOM 668 C C . SER A 1 84 ? -3.337 1.979 35.485 1.00 52.97 84 SER A C 1
ATOM 670 O O . SER A 1 84 ? -3.156 0.985 36.177 1.00 52.97 84 SER A O 1
ATOM 672 N N . GLU A 1 85 ? -4.460 2.155 34.783 1.00 58.34 85 GLU A N 1
ATOM 673 C CA . GLU A 1 85 ? -5.613 1.237 34.716 1.00 58.34 85 GLU A CA 1
ATOM 674 C C . GLU A 1 85 ? -5.519 0.220 33.547 1.00 58.34 85 GLU A C 1
ATOM 676 O O . GLU A 1 85 ? -6.435 -0.572 33.320 1.00 58.34 85 GLU A O 1
ATOM 681 N N . SER A 1 86 ? -4.419 0.232 32.780 1.00 56.25 86 SER A N 1
ATOM 682 C CA . SER A 1 86 ? -4.194 -0.605 31.584 1.00 56.25 86 SER A CA 1
ATOM 683 C C . SER A 1 86 ? -4.326 -2.112 31.853 1.00 56.25 86 SER A C 1
ATOM 685 O O . SER A 1 86 ? -4.836 -2.859 31.019 1.00 56.25 86 SER A O 1
ATOM 687 N N . SER A 1 87 ? -3.970 -2.552 33.062 1.00 58.31 87 SER A N 1
ATOM 688 C CA . SER A 1 87 ? -4.009 -3.951 33.506 1.00 58.31 87 SER A CA 1
ATOM 689 C C . SER A 1 87 ? -5.418 -4.565 33.536 1.00 58.31 87 SER A C 1
ATOM 691 O O . SER A 1 87 ? -5.548 -5.784 33.480 1.00 58.31 87 SER A O 1
ATOM 693 N N . MET A 1 88 ? -6.469 -3.739 33.637 1.00 54.94 88 MET A N 1
ATOM 694 C CA . MET A 1 88 ? -7.873 -4.173 33.753 1.00 54.94 88 MET A CA 1
ATOM 695 C C . MET A 1 88 ? -8.685 -3.979 32.463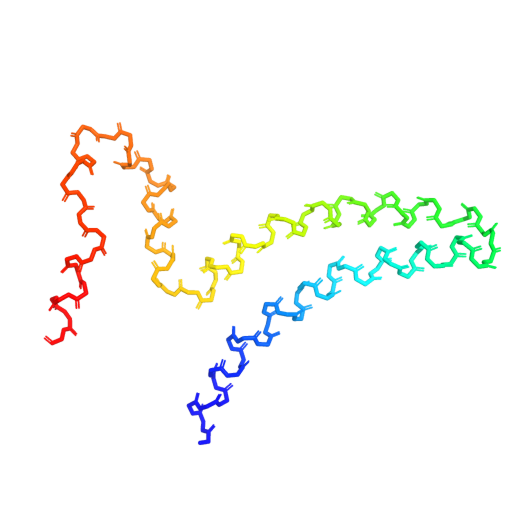 1.00 54.94 88 MET A C 1
ATOM 697 O O . MET A 1 88 ? -9.869 -4.319 32.417 1.00 54.94 88 MET A O 1
ATOM 701 N N . LEU A 1 89 ? -8.078 -3.452 31.394 1.00 58.06 89 LEU A N 1
ATOM 702 C CA . LEU A 1 89 ? -8.747 -3.263 30.106 1.00 58.06 89 LEU A CA 1
ATOM 703 C C . LEU A 1 89 ? -8.881 -4.602 29.369 1.00 58.06 89 LEU A 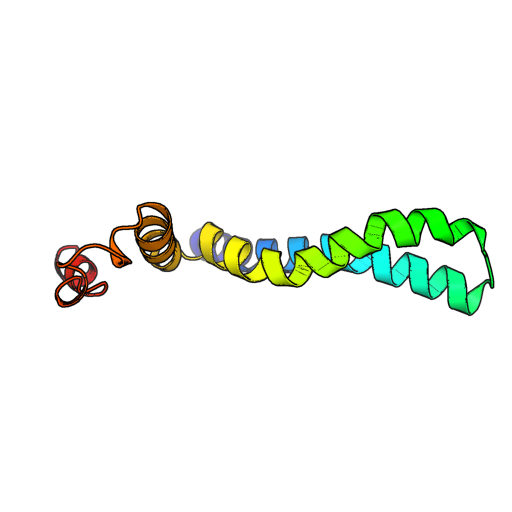C 1
ATOM 705 O O . LEU A 1 89 ? -8.085 -4.959 28.502 1.00 58.06 89 LEU A O 1
ATOM 709 N N . ASN A 1 90 ? -9.929 -5.352 29.704 1.00 56.12 90 ASN A N 1
ATOM 710 C CA . ASN A 1 90 ? -10.287 -6.564 28.986 1.00 56.12 90 ASN A CA 1
ATOM 711 C C . ASN A 1 90 ? -10.938 -6.212 27.635 1.00 56.12 90 ASN A C 1
ATOM 713 O O . ASN A 1 90 ? -12.139 -5.949 27.547 1.00 56.12 90 ASN A O 1
ATOM 717 N N . VAL A 1 91 ? -10.140 -6.250 26.565 1.00 56.22 91 VAL A N 1
ATOM 718 C CA . VAL A 1 91 ? -10.569 -6.024 25.169 1.00 56.22 91 VAL A CA 1
ATOM 719 C C . VAL A 1 91 ? -11.689 -6.999 24.737 1.00 56.22 91 VAL A C 1
ATOM 721 O O . VAL A 1 91 ? -12.428 -6.705 23.795 1.00 56.22 91 VAL A O 1
ATOM 724 N N . GLN A 1 92 ? -11.882 -8.121 25.448 1.00 52.12 92 GLN A N 1
ATOM 725 C CA . GLN A 1 92 ? -12.953 -9.101 25.212 1.00 52.12 92 GLN A CA 1
ATOM 726 C C . GLN A 1 92 ? -14.255 -8.886 26.015 1.00 52.12 92 GLN A C 1
ATOM 728 O O . GLN A 1 92 ? -15.260 -9.527 25.696 1.00 52.12 92 GLN A O 1
ATOM 733 N N . GLN A 1 93 ? -14.321 -8.016 27.031 1.00 50.22 93 GLN A N 1
ATOM 734 C CA . GLN A 1 93 ? -15.511 -7.976 27.906 1.00 50.22 93 GLN A CA 1
ATOM 735 C C . GLN A 1 93 ? -16.729 -7.293 27.251 1.00 50.22 93 GLN A C 1
ATOM 737 O O . GLN A 1 93 ? -17.873 -7.679 27.497 1.00 50.22 93 GLN A O 1
ATOM 742 N N . GLU A 1 94 ? -16.515 -6.338 26.340 1.00 48.88 94 GLU A N 1
ATOM 743 C CA . GLU A 1 94 ? -17.613 -5.693 25.598 1.00 48.88 94 GLU A CA 1
ATOM 744 C C . GLU A 1 94 ? -18.244 -6.588 24.518 1.00 48.88 94 GLU A C 1
ATOM 746 O O . GLU A 1 94 ? -19.355 -6.307 24.074 1.00 48.88 94 GLU A O 1
ATOM 751 N N . THR A 1 95 ? -17.595 -7.680 24.093 1.00 47.53 95 THR A N 1
ATOM 752 C CA . THR A 1 95 ? -18.224 -8.646 23.170 1.00 47.53 95 THR A CA 1
ATOM 753 C C . THR A 1 95 ? -19.269 -9.539 23.842 1.00 47.53 95 THR A C 1
ATOM 755 O O . THR A 1 95 ? -20.112 -10.089 23.141 1.00 47.53 95 THR A O 1
ATOM 758 N N . CYS A 1 96 ? -19.261 -9.656 25.175 1.00 45.12 96 CYS A N 1
ATOM 759 C CA . CYS A 1 96 ? -20.254 -10.445 25.911 1.00 45.12 96 CYS A CA 1
ATOM 760 C C . CYS A 1 96 ? -21.559 -9.666 26.176 1.00 45.12 96 CYS A C 1
ATOM 762 O O . CYS A 1 96 ? -22.621 -10.263 26.251 1.00 45.12 96 CYS A O 1
ATOM 764 N N . ASN A 1 97 ? -21.504 -8.330 26.247 1.00 40.81 97 ASN A N 1
ATOM 765 C CA . ASN A 1 97 ? -22.662 -7.483 26.582 1.00 40.81 97 ASN A CA 1
ATOM 766 C C . ASN A 1 97 ? -23.540 -7.086 25.375 1.00 40.81 97 ASN A C 1
ATOM 768 O O . ASN A 1 97 ? -24.462 -6.289 25.520 1.00 40.81 97 ASN A O 1
ATOM 772 N N . LEU A 1 98 ? -23.244 -7.605 24.178 1.00 51.78 98 LEU A N 1
ATOM 773 C CA . LEU A 1 98 ? -24.021 -7.368 22.951 1.00 51.78 98 LEU A CA 1
ATOM 774 C C . LEU A 1 98 ? -24.539 -8.669 22.307 1.00 51.78 98 LEU A C 1
ATOM 776 O O . LEU A 1 98 ? -24.922 -8.652 21.136 1.00 51.78 98 LEU A O 1
ATOM 780 N N . ARG A 1 99 ? -24.541 -9.784 23.047 1.00 41.00 99 ARG A N 1
ATOM 781 C CA . ARG A 1 99 ? -25.273 -10.999 22.672 1.00 41.00 99 ARG A CA 1
ATOM 782 C C . ARG A 1 99 ? -26.556 -11.106 23.482 1.00 41.00 99 ARG A C 1
ATOM 784 O O . ARG A 1 99 ? -26.488 -10.841 24.698 1.00 41.00 99 ARG A O 1
#

Sequence (99 aa):
MASERKAAKSLGIPVAVFLLCSVPYYVSAFVEIYFRNKSVDLAILITSPVLYLNSSINPIIYALFYPWYRRSVKLILTLRICGSESSMLNVQQETCNLR

Organism: Anguilla anguilla (NCBI:txid7936)

pLDDT: mean 71.33, std 12.52, range [40.81, 89.94]

Radius of gyration: 20.17 Å; chains: 1; bounding box: 44×23×57 Å

Secondary structure (DSSP, 8-state):
-HHHHHHHHHHHHHHHHHHHHHHHHHHHHHHHHHH--GGGHHHHHHHHHHHHHHHHHHHHHHHHH-HHHHHHHHHHHTTGGGSTTGGG--TTGGGTTT-

InterPro domains:
  IPR000276 G protein-coupled receptor, rhodopsin-like [PF00001] (3-62)
  IPR000276 G protein-coupled receptor, rhodopsin-like [PR00237] (7-31)
  IPR000276 G protein-coupled receptor, rhodopsin-like [PR00237] (44-70)
  IPR017452 GPCR, rhodopsin-like, 7TM [PS50262] (1-62)
  IPR050569 Trace Amine-Associated Receptor [PTHR24249] (3-80)